Protein AF-A0A1E7IUS0-F1 (afdb_monomer_lite)

Structure (mmCIF, N/CA/C/O backbone):
data_AF-A0A1E7IUS0-F1
#
_entry.id   AF-A0A1E7IUS0-F1
#
loop_
_atom_site.group_PDB
_atom_site.id
_atom_site.type_symbol
_atom_site.label_atom_id
_atom_site.label_alt_id
_atom_site.label_comp_id
_atom_site.label_asym_id
_atom_site.label_entity_id
_atom_site.label_seq_id
_atom_site.pdbx_PDB_ins_code
_atom_site.Cartn_x
_atom_site.Cartn_y
_atom_site.Cartn_z
_atom_site.occupancy
_atom_site.B_iso_or_equiv
_atom_site.auth_seq_id
_atom_site.auth_comp_id
_atom_site.auth_asym_id
_atom_site.auth_atom_id
_atom_site.pdbx_PDB_model_num
ATOM 1 N N . MET A 1 1 ? -5.833 6.056 21.008 1.00 62.56 1 MET A N 1
ATOM 2 C CA . MET A 1 1 ? -6.499 6.988 20.072 1.00 62.56 1 MET A CA 1
ATOM 3 C C . MET A 1 1 ? -5.850 8.374 20.009 1.00 62.56 1 MET A C 1
ATOM 5 O O . MET A 1 1 ? -5.652 8.846 18.906 1.00 62.56 1 MET A O 1
ATOM 9 N N . GLN A 1 2 ? -5.431 9.020 21.111 1.00 64.75 2 GLN A N 1
ATOM 10 C CA . GLN A 1 2 ? -4.791 10.358 21.029 1.00 64.75 2 GLN A CA 1
ATOM 11 C C . GLN A 1 2 ? -3.470 10.402 20.231 1.00 64.75 2 GLN A C 1
ATOM 13 O O . GLN A 1 2 ? -3.166 11.421 19.624 1.00 64.75 2 GLN A O 1
ATOM 18 N N . ALA A 1 3 ? -2.701 9.307 20.205 1.00 73.19 3 ALA A N 1
ATOM 19 C CA . ALA A 1 3 ? -1.456 9.219 19.435 1.00 73.19 3 ALA A CA 1
ATOM 20 C C . ALA A 1 3 ? -1.668 8.981 17.924 1.00 73.19 3 ALA A C 1
ATOM 22 O O . ALA A 1 3 ? -0.777 9.273 17.136 1.00 73.19 3 ALA A O 1
ATOM 23 N N . HIS A 1 4 ? -2.840 8.473 17.527 1.00 77.75 4 HIS A N 1
ATOM 24 C CA . HIS A 1 4 ? -3.168 8.096 16.148 1.00 77.75 4 HIS A CA 1
ATOM 25 C C . HIS A 1 4 ? -4.602 8.551 15.847 1.00 77.75 4 HIS A C 1
ATOM 27 O O . HIS A 1 4 ? -5.549 7.776 16.030 1.00 77.75 4 HIS A O 1
ATOM 33 N N . PRO A 1 5 ? -4.782 9.838 15.499 1.00 79.69 5 PRO A N 1
ATOM 34 C CA . PRO A 1 5 ? -6.102 10.418 15.327 1.00 79.69 5 PRO A CA 1
ATOM 35 C C . PRO A 1 5 ? -6.855 9.745 14.174 1.00 79.69 5 PRO A C 1
ATOM 37 O O . PRO A 1 5 ? -6.310 9.457 13.107 1.00 79.69 5 PRO A O 1
ATOM 40 N N . SER A 1 6 ? -8.130 9.490 14.429 1.00 88.38 6 SER A N 1
ATOM 41 C CA . SER A 1 6 ? -9.121 8.970 13.489 1.00 88.38 6 SER A CA 1
ATOM 42 C 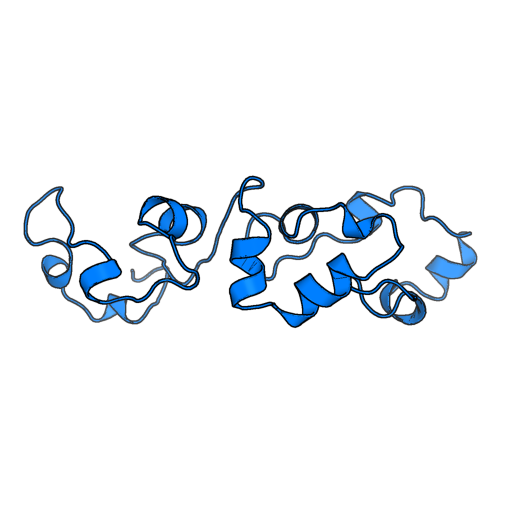C . SER A 1 6 ? -10.497 9.451 13.943 1.00 88.38 6 SER A C 1
ATOM 44 O O . SER A 1 6 ? -10.629 9.953 15.063 1.00 88.38 6 SER A O 1
ATOM 46 N N . GLU A 1 7 ? -11.526 9.250 13.123 1.00 87.88 7 GLU A N 1
ATOM 47 C CA . GLU A 1 7 ? -12.908 9.607 13.479 1.00 87.88 7 GLU A CA 1
ATOM 48 C C . GLU A 1 7 ? -13.397 8.885 14.752 1.00 87.88 7 GLU A C 1
ATOM 50 O O . GLU A 1 7 ? -14.229 9.408 15.488 1.00 87.88 7 GLU A O 1
ATOM 55 N N . HIS A 1 8 ? -12.805 7.734 15.098 1.00 88.88 8 HIS A N 1
ATOM 56 C CA . HIS A 1 8 ? -13.104 7.026 16.347 1.00 88.88 8 HIS A CA 1
ATOM 57 C C . HIS A 1 8 ? -12.608 7.754 17.601 1.00 88.88 8 HIS A C 1
ATOM 59 O O . HIS A 1 8 ? -13.072 7.454 18.696 1.00 88.88 8 HIS A O 1
ATOM 65 N N . ALA A 1 9 ? -11.702 8.733 17.486 1.00 88.00 9 ALA A N 1
ATOM 66 C CA . ALA A 1 9 ? -11.188 9.468 18.644 1.00 88.00 9 ALA A CA 1
ATOM 67 C C . ALA A 1 9 ? -12.280 10.246 19.405 1.00 88.00 9 ALA A C 1
ATOM 69 O O . ALA A 1 9 ? -12.076 10.570 20.575 1.00 88.00 9 ALA A O 1
ATOM 70 N N . GLY A 1 10 ? -13.408 10.545 18.749 1.00 87.00 10 GLY A N 1
ATOM 71 C CA . GLY A 1 10 ? -14.576 11.185 19.358 1.00 87.00 10 GLY A CA 1
ATOM 72 C C . GLY A 1 10 ? -15.608 10.221 19.956 1.00 87.00 10 GLY A C 1
ATOM 73 O O . GLY A 1 10 ? -16.560 10.694 20.572 1.00 87.00 10 GLY A O 1
ATOM 74 N N . LEU A 1 11 ? -15.446 8.906 19.781 1.00 89.25 11 LEU A N 1
ATOM 75 C CA . LEU A 1 11 ? -16.376 7.896 20.292 1.00 89.25 11 LEU A CA 1
ATOM 76 C C . LEU A 1 11 ? -16.030 7.493 21.731 1.00 89.25 11 LEU A C 1
ATOM 78 O O . LEU A 1 11 ? -14.861 7.480 22.128 1.00 89.25 11 LEU A O 1
ATOM 82 N N . ASP A 1 12 ? -17.053 7.130 22.509 1.00 91.62 12 ASP A N 1
ATOM 83 C CA . ASP A 1 12 ? -16.844 6.477 23.802 1.00 91.62 12 ASP A CA 1
ATOM 84 C C . ASP A 1 12 ? -16.315 5.051 23.583 1.00 91.62 12 ASP A C 1
ATOM 86 O O . ASP A 1 12 ? -16.682 4.374 22.623 1.00 91.62 12 ASP A O 1
ATOM 90 N N . CYS A 1 13 ? -15.466 4.562 24.488 1.00 90.38 13 CYS A N 1
ATOM 91 C CA . CYS A 1 13 ? -14.900 3.215 24.398 1.00 90.38 13 CYS A CA 1
ATOM 92 C C . CYS A 1 13 ? -15.985 2.129 24.283 1.00 90.38 13 CYS A C 1
ATOM 94 O O . CYS A 1 13 ? -15.755 1.098 23.650 1.00 90.38 13 CYS A O 1
ATOM 96 N N . LYS A 1 14 ? -17.157 2.356 24.891 1.00 92.62 14 LYS A N 1
ATOM 97 C CA . LYS A 1 14 ? -18.283 1.415 24.898 1.00 92.62 14 LYS A CA 1
ATOM 98 C C . LYS A 1 14 ? -19.008 1.293 23.567 1.00 92.62 14 LYS A C 1
ATOM 100 O O . LYS A 1 14 ? -19.711 0.305 23.384 1.00 92.62 14 LYS A O 1
ATOM 105 N N . GLU A 1 15 ? -18.818 2.240 22.649 1.00 91.94 15 GLU A N 1
ATOM 106 C CA . GLU A 1 15 ? -19.387 2.147 21.300 1.00 91.94 15 GLU A CA 1
ATOM 107 C C . GLU A 1 15 ? -18.850 0.909 20.564 1.00 91.94 15 GLU A C 1
ATOM 109 O O . GLU A 1 15 ? -19.564 0.295 19.778 1.00 91.94 15 GLU A O 1
ATOM 114 N N . CYS A 1 16 ? -17.618 0.489 20.884 1.00 92.00 16 CYS A N 1
ATOM 115 C CA . CYS A 1 16 ? -17.025 -0.742 20.358 1.00 92.00 16 CYS A CA 1
ATOM 116 C C . CYS A 1 16 ? -16.871 -1.840 21.419 1.00 92.00 16 CYS A C 1
ATOM 118 O O . CYS A 1 16 ? -16.937 -3.013 21.075 1.00 92.00 16 CYS A O 1
ATOM 120 N N . HIS A 1 17 ? -16.650 -1.497 22.691 1.00 93.69 17 HIS A N 1
ATOM 121 C CA . HIS A 1 17 ? -16.418 -2.459 23.775 1.00 93.69 17 HIS A CA 1
ATOM 122 C C . HIS A 1 17 ? -17.590 -2.480 24.762 1.00 93.69 17 HIS A C 1
ATOM 124 O O . HIS A 1 17 ? -17.536 -1.861 25.829 1.00 93.69 17 HIS A O 1
ATOM 130 N N . SER A 1 18 ? -18.655 -3.204 24.410 1.00 91.94 18 SER A N 1
ATOM 131 C CA . SER A 1 18 ? -19.835 -3.378 25.269 1.00 91.94 18 SER A CA 1
ATOM 132 C C . SER A 1 18 ? -19.508 -4.097 26.584 1.00 91.94 18 SER A C 1
ATOM 134 O O . SER A 1 18 ? -20.071 -3.770 27.631 1.00 91.94 18 SER A O 1
ATOM 136 N N . GLU A 1 19 ? -18.562 -5.035 26.536 1.00 93.38 19 GLU A N 1
ATOM 137 C CA . GLU A 1 19 ? -18.068 -5.818 27.664 1.00 93.38 19 GLU A CA 1
ATOM 138 C C . GLU A 1 19 ? -16.532 -5.875 27.652 1.00 93.38 19 GLU A C 1
ATOM 140 O O . GLU A 1 19 ? -15.880 -5.733 26.618 1.00 93.38 19 GLU A O 1
ATOM 145 N N . HIS A 1 20 ? -15.920 -6.065 28.823 1.00 87.50 20 HIS A N 1
ATOM 146 C CA . HIS A 1 20 ? -14.464 -6.174 28.915 1.00 87.50 20 HIS A CA 1
ATOM 147 C C . HIS A 1 20 ? -13.951 -7.411 28.174 1.00 87.50 20 HIS A C 1
ATOM 149 O O . HIS A 1 20 ? -14.313 -8.532 28.515 1.00 87.50 20 HIS A O 1
ATOM 155 N N . GLY A 1 21 ? -13.027 -7.194 27.238 1.00 87.56 21 GLY A N 1
ATOM 156 C CA . GLY A 1 21 ? -12.406 -8.259 26.445 1.00 87.56 21 GLY A CA 1
ATOM 157 C C . GLY A 1 21 ? -13.137 -8.572 25.141 1.00 87.56 21 GLY A C 1
ATOM 158 O O . GLY A 1 21 ? -12.557 -9.241 24.294 1.00 87.56 21 GLY A O 1
ATOM 159 N N . GLU A 1 22 ? -14.337 -8.028 24.948 1.00 90.94 22 GLU A N 1
ATOM 160 C CA . GLU A 1 22 ? -15.131 -8.200 23.735 1.00 90.94 22 GLU A CA 1
ATOM 161 C C . GLU A 1 22 ? -15.135 -6.914 22.908 1.00 90.94 22 GLU A C 1
ATOM 163 O O . GLU A 1 22 ? -14.966 -5.810 23.437 1.00 90.94 22 GLU A O 1
ATOM 168 N N . SER A 1 23 ? -15.322 -7.042 21.596 1.00 92.69 23 SER A N 1
ATOM 169 C CA . SER A 1 23 ? -15.508 -5.896 20.706 1.00 92.69 23 SER A CA 1
ATOM 170 C C . SER A 1 23 ? -16.541 -6.193 19.635 1.00 92.69 23 SER A C 1
ATOM 172 O O . SER A 1 23 ? -16.514 -7.272 19.039 1.00 92.69 23 SER A O 1
ATOM 174 N N . THR A 1 24 ? -17.375 -5.208 19.327 1.00 92.50 24 THR A N 1
ATOM 175 C CA . THR A 1 24 ? -18.275 -5.247 18.178 1.00 92.50 24 THR A CA 1
ATOM 176 C C . THR A 1 24 ? -17.467 -5.462 16.888 1.00 92.50 24 THR A C 1
ATOM 178 O O . THR A 1 24 ? -16.430 -4.812 16.701 1.00 92.50 24 THR A O 1
ATOM 181 N N . PRO A 1 25 ? -17.896 -6.362 15.984 1.00 92.06 25 PRO A N 1
ATOM 182 C CA . PRO A 1 25 ? -17.242 -6.548 14.696 1.00 92.06 25 PRO A CA 1
ATOM 183 C C . PRO A 1 25 ? -17.178 -5.238 13.905 1.00 92.06 25 PRO A C 1
ATOM 185 O O . PRO A 1 25 ? -18.182 -4.550 13.743 1.00 92.06 25 PRO A O 1
ATOM 188 N N . CYS A 1 26 ? -16.013 -4.918 13.334 1.00 92.38 26 CYS A N 1
ATOM 189 C CA . CYS A 1 26 ? -15.818 -3.684 12.560 1.00 92.38 26 CYS A CA 1
ATOM 190 C C . CYS A 1 26 ? -16.833 -3.544 11.411 1.00 92.38 26 CYS A C 1
ATOM 192 O O . CYS A 1 26 ? -17.275 -2.444 11.090 1.00 92.38 26 CYS A O 1
ATOM 194 N N . MET A 1 27 ? -17.214 -4.681 10.825 1.00 92.81 27 MET A N 1
ATOM 195 C CA . MET A 1 27 ? -18.122 -4.773 9.683 1.00 92.81 27 MET A CA 1
ATOM 196 C C . MET A 1 27 ? -19.594 -4.496 10.027 1.00 92.81 27 MET A C 1
ATOM 198 O O . MET A 1 27 ? -20.424 -4.473 9.126 1.00 92.81 27 MET A O 1
ATOM 202 N N . GLU A 1 28 ? -19.944 -4.280 11.301 1.00 93.06 28 GLU A N 1
ATOM 203 C CA . GLU A 1 28 ? -21.279 -3.769 11.647 1.00 93.06 28 GLU A CA 1
ATOM 204 C C . GLU A 1 28 ? -21.464 -2.304 11.222 1.00 93.06 28 GLU A C 1
ATOM 206 O O . GLU A 1 28 ? -22.589 -1.878 10.967 1.00 93.06 28 GLU A O 1
ATOM 211 N N . CYS A 1 29 ? -20.362 -1.555 11.097 1.00 93.25 29 CYS A N 1
ATOM 212 C CA . CYS A 1 29 ? -20.367 -0.147 10.695 1.00 93.25 29 CYS A CA 1
ATOM 213 C C . CYS A 1 29 ? -19.556 0.135 9.420 1.00 93.25 29 CYS A C 1
ATOM 215 O O . CYS A 1 29 ? -19.823 1.130 8.747 1.00 93.25 29 CYS A O 1
ATOM 217 N N . HIS A 1 30 ? -18.560 -0.694 9.093 1.00 93.00 30 HIS A N 1
ATOM 218 C CA . HIS A 1 30 ? -17.674 -0.499 7.943 1.00 93.00 30 HIS A CA 1
ATOM 219 C C . HIS A 1 30 ? -17.927 -1.510 6.828 1.00 93.00 30 HIS A C 1
ATOM 221 O O . HIS A 1 30 ? -18.216 -2.677 7.076 1.00 93.00 30 HIS A O 1
ATOM 227 N N . GLU A 1 31 ? -17.733 -1.068 5.590 1.00 92.62 31 GLU A N 1
ATOM 228 C CA . GLU A 1 31 ? -17.699 -1.938 4.417 1.00 92.62 31 GLU A CA 1
ATOM 229 C C . GLU A 1 31 ? -16.257 -2.351 4.095 1.00 92.62 31 GLU A C 1
ATOM 231 O O . GLU A 1 31 ? -15.298 -1.630 4.375 1.00 92.62 31 GLU A O 1
ATOM 236 N N . SER A 1 32 ? -16.099 -3.532 3.503 1.00 93.06 32 SER A N 1
ATOM 237 C CA . SER A 1 32 ? -14.806 -4.075 3.091 1.00 93.06 32 SER A CA 1
ATOM 238 C C . SER A 1 32 ? -14.334 -3.414 1.803 1.00 93.06 32 SER A C 1
ATOM 240 O O . SER A 1 32 ? -15.139 -3.173 0.907 1.00 93.06 32 SER A O 1
ATOM 242 N N . HIS A 1 33 ? -13.022 -3.215 1.654 1.00 91.25 33 HIS A N 1
ATOM 243 C CA . HIS A 1 33 ? -12.466 -2.652 0.418 1.00 91.25 33 HIS A CA 1
ATOM 244 C C . HIS A 1 33 ? -12.544 -3.626 -0.770 1.00 91.25 33 HIS A C 1
ATOM 246 O O . HIS A 1 33 ? -12.601 -3.194 -1.916 1.00 91.25 33 HIS A O 1
ATOM 252 N N . ALA A 1 34 ? -12.546 -4.935 -0.503 1.00 88.81 34 ALA A N 1
ATOM 253 C CA . ALA A 1 34 ? -12.679 -5.985 -1.506 1.00 88.81 34 ALA A CA 1
ATOM 254 C C . ALA A 1 34 ? -13.600 -7.104 -1.007 1.00 88.81 34 ALA A C 1
ATOM 256 O O . ALA A 1 34 ? -13.748 -7.322 0.200 1.00 88.81 34 ALA A O 1
ATOM 257 N N . GLU A 1 35 ? -14.207 -7.829 -1.945 1.00 87.56 35 GLU A N 1
ATOM 258 C CA . GLU A 1 35 ? -15.069 -8.964 -1.629 1.00 87.56 35 GLU A CA 1
ATOM 259 C C . GLU A 1 35 ? -14.291 -10.043 -0.856 1.00 87.56 35 GLU A C 1
ATOM 261 O O . GLU A 1 35 ? -13.165 -10.397 -1.199 1.00 87.56 35 GLU A O 1
ATOM 266 N N . GLY A 1 36 ? -14.891 -10.562 0.217 1.00 84.69 36 GLY A N 1
ATOM 267 C CA . GLY A 1 36 ? -14.302 -11.635 1.021 1.00 84.69 36 GLY A CA 1
ATOM 268 C C . GLY A 1 36 ? -13.285 -11.192 2.080 1.00 84.69 36 GLY A C 1
ATOM 269 O O . GLY A 1 36 ? -12.837 -12.040 2.857 1.00 84.69 36 GLY A O 1
ATOM 270 N N . MET A 1 37 ? -12.959 -9.896 2.189 1.00 91.94 37 MET A N 1
ATOM 271 C CA . MET A 1 37 ? -12.158 -9.397 3.311 1.00 91.94 37 MET A CA 1
ATOM 272 C C . MET A 1 37 ? -12.928 -9.560 4.626 1.00 91.94 37 MET A C 1
ATOM 274 O O . MET A 1 37 ? -13.951 -8.923 4.869 1.00 91.94 37 MET A O 1
ATOM 278 N N . ASN A 1 38 ? -12.415 -10.433 5.487 1.00 92.62 38 ASN A N 1
ATOM 279 C CA . ASN A 1 38 ? -12.900 -10.616 6.850 1.00 92.62 38 ASN A CA 1
ATOM 280 C C . ASN A 1 38 ? -12.020 -9.844 7.848 1.00 92.62 38 ASN A C 1
ATOM 282 O O . ASN A 1 38 ? -11.028 -9.227 7.470 1.00 92.62 38 ASN A O 1
ATOM 286 N N . LEU A 1 39 ? -12.340 -9.933 9.143 1.00 92.38 39 LEU A N 1
ATOM 287 C CA . LEU A 1 39 ? -11.598 -9.236 10.197 1.00 92.38 39 LEU A CA 1
ATOM 288 C C . LEU A 1 39 ? -10.078 -9.480 10.153 1.00 92.38 39 LEU A C 1
ATOM 290 O O . LEU A 1 39 ? -9.322 -8.544 10.378 1.00 92.38 39 LEU A O 1
ATOM 294 N N . GLN A 1 40 ? -9.610 -10.694 9.844 1.00 92.44 40 GLN A N 1
ATOM 295 C CA . GLN A 1 40 ? -8.169 -10.971 9.758 1.00 92.44 40 GLN A CA 1
ATOM 296 C C . GLN A 1 40 ? -7.515 -10.241 8.581 1.00 92.44 40 GLN A C 1
ATOM 298 O O . GLN A 1 40 ? -6.414 -9.724 8.732 1.00 92.44 40 GLN A O 1
ATOM 303 N N . ALA A 1 41 ? -8.211 -10.127 7.447 1.00 93.69 41 ALA A N 1
ATOM 304 C CA . ALA A 1 41 ? -7.751 -9.311 6.324 1.00 93.69 41 ALA A CA 1
ATOM 305 C C . ALA A 1 41 ? -7.741 -7.813 6.677 1.00 93.69 41 ALA A C 1
ATOM 307 O O . ALA A 1 41 ? -6.833 -7.093 6.287 1.00 93.69 41 ALA A O 1
ATOM 308 N N . CYS A 1 42 ? -8.698 -7.329 7.474 1.00 93.94 42 CYS A N 1
ATOM 309 C CA . CYS A 1 42 ? -8.649 -5.950 7.970 1.00 93.94 42 CYS A CA 1
ATOM 310 C C . CYS A 1 42 ? -7.415 -5.728 8.861 1.00 93.94 42 CYS A C 1
ATOM 312 O O . CYS A 1 42 ? -6.728 -4.715 8.738 1.00 93.94 42 CYS A O 1
ATOM 314 N N . LEU A 1 43 ? -7.128 -6.689 9.746 1.00 93.69 43 LEU A N 1
ATOM 315 C CA . LEU A 1 43 ? -6.024 -6.634 10.705 1.00 93.69 43 LEU A CA 1
ATOM 316 C C . LEU A 1 43 ? -4.638 -6.812 10.073 1.00 93.69 43 LEU A C 1
ATOM 318 O O . LEU A 1 43 ? -3.654 -6.452 10.718 1.00 93.69 43 LEU A O 1
ATOM 322 N N . SER A 1 44 ? -4.543 -7.305 8.833 1.00 93.75 44 SER A N 1
ATOM 323 C CA . SER A 1 44 ? -3.264 -7.347 8.112 1.00 93.75 44 SER A CA 1
ATOM 324 C C . SER A 1 44 ? -2.760 -5.954 7.734 1.00 93.75 44 SER A C 1
ATOM 326 O O . SER A 1 44 ? -1.585 -5.811 7.425 1.00 93.75 44 SER A O 1
ATOM 328 N N . CYS A 1 45 ? -3.634 -4.940 7.757 1.00 93.94 45 CYS A N 1
ATOM 329 C CA . CYS A 1 45 ? -3.319 -3.568 7.351 1.00 93.94 45 CYS A CA 1
ATOM 330 C C . CYS A 1 45 ? -3.657 -2.523 8.430 1.00 93.94 45 CYS A C 1
ATOM 332 O O . CYS A 1 45 ? -2.944 -1.533 8.594 1.00 93.94 45 CYS A O 1
ATOM 334 N N . HIS A 1 46 ? -4.762 -2.708 9.158 1.00 93.69 46 HIS A N 1
ATOM 335 C CA . HIS A 1 46 ? -5.315 -1.726 10.091 1.00 93.69 46 HIS A CA 1
ATOM 336 C C . HIS A 1 46 ? -5.233 -2.198 11.541 1.00 93.69 46 HIS A C 1
ATOM 338 O O . HIS A 1 46 ? -5.587 -3.327 11.877 1.00 93.69 46 HIS A O 1
ATOM 344 N N . LYS A 1 47 ? -4.876 -1.284 12.449 1.00 92.25 47 LYS A 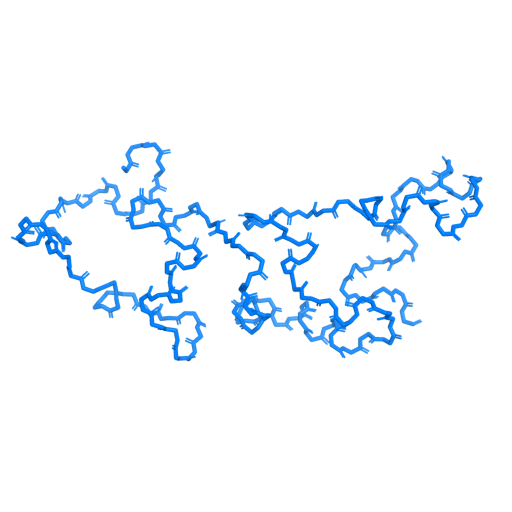N 1
ATOM 345 C CA . LYS A 1 47 ? -4.932 -1.533 13.896 1.00 92.25 47 LYS A CA 1
ATOM 346 C C . LYS A 1 47 ? -6.220 -0.949 14.497 1.00 92.25 47 LYS A C 1
ATOM 348 O O . LYS A 1 47 ? -6.505 0.219 14.239 1.00 92.25 47 LYS A O 1
ATOM 353 N N . PRO A 1 48 ? -6.945 -1.662 15.385 1.00 89.31 48 PRO A N 1
ATOM 354 C CA . PRO A 1 48 ? -8.209 -1.188 15.979 1.00 89.31 48 PRO A CA 1
ATOM 355 C C . PRO A 1 48 ? -8.152 0.181 16.683 1.00 89.31 48 PRO A C 1
ATOM 357 O O . PRO A 1 48 ? -9.144 0.899 16.735 1.00 89.31 48 PRO A O 1
ATOM 360 N N . HIS A 1 49 ? -6.984 0.586 17.190 1.00 90.25 49 HIS A N 1
ATOM 361 C CA . HIS A 1 49 ? -6.768 1.885 17.850 1.00 90.25 49 HIS A CA 1
ATOM 362 C C . HIS A 1 49 ? -5.846 2.840 17.075 1.00 90.25 49 HIS A C 1
ATOM 364 O O . HIS A 1 49 ? -5.346 3.815 17.646 1.00 90.25 49 HIS A O 1
ATOM 370 N N . GLY A 1 50 ? -5.629 2.555 15.793 1.00 91.06 50 GLY A N 1
ATOM 371 C CA . GLY A 1 50 ? -4.884 3.378 14.846 1.00 91.06 50 GLY A CA 1
ATOM 372 C C . GLY A 1 50 ? -5.231 2.983 13.409 1.00 91.06 50 GLY A C 1
ATOM 373 O O . GLY A 1 50 ? -4.326 2.626 12.661 1.00 91.06 50 GLY A O 1
ATOM 374 N N . PRO A 1 51 ? -6.521 2.994 13.014 1.00 89.12 51 PRO A N 1
ATOM 375 C CA . PRO A 1 51 ? -6.942 2.467 11.716 1.00 89.12 51 PRO A CA 1
ATOM 376 C C . PRO A 1 51 ? -6.370 3.269 10.540 1.00 89.12 51 PRO A C 1
ATOM 378 O O . PRO A 1 51 ? -6.273 2.755 9.438 1.00 89.12 51 PRO A O 1
ATOM 381 N N . THR A 1 52 ? -5.955 4.516 10.752 1.00 90.88 52 THR A N 1
ATOM 382 C CA . THR A 1 52 ? -5.355 5.369 9.716 1.00 90.88 52 THR A CA 1
ATOM 383 C C . THR A 1 52 ? -3.858 5.117 9.510 1.00 90.88 52 THR A C 1
ATOM 385 O O . THR A 1 52 ? -3.309 5.521 8.486 1.00 90.88 52 THR A O 1
ATOM 388 N N . GLU A 1 53 ? -3.191 4.439 10.448 1.00 92.38 53 GLU A N 1
ATOM 389 C CA . GLU A 1 53 ? -1.791 4.029 10.325 1.00 92.38 53 GLU A CA 1
ATOM 390 C C . GLU A 1 53 ? -1.731 2.659 9.640 1.00 92.38 53 GLU A C 1
ATOM 392 O O . GLU A 1 53 ? -1.684 1.616 10.293 1.00 92.38 53 GLU A O 1
ATOM 397 N N . VAL A 1 54 ? -1.789 2.676 8.309 1.00 94.38 54 VAL A N 1
ATOM 398 C CA . VAL A 1 54 ? -1.837 1.456 7.499 1.00 94.38 54 VAL A CA 1
ATOM 399 C C . VAL A 1 54 ? -0.448 0.831 7.413 1.00 94.38 54 VAL A C 1
ATOM 401 O O . VAL A 1 54 ? 0.450 1.383 6.774 1.00 94.38 54 VAL A O 1
ATOM 404 N N . LYS A 1 55 ? -0.289 -0.322 8.062 1.00 95.31 55 LYS A N 1
ATOM 405 C CA . LYS A 1 55 ? 0.953 -1.095 8.129 1.00 95.31 55 LYS A CA 1
ATOM 406 C C . LYS A 1 55 ? 0.659 -2.552 7.865 1.00 95.31 55 LYS A C 1
ATOM 408 O O . LYS A 1 55 ? -0.304 -3.075 8.415 1.00 95.31 55 LYS A O 1
ATOM 413 N N . TYR A 1 56 ? 1.505 -3.180 7.072 1.00 95.31 56 TYR A N 1
ATOM 414 C CA . TYR A 1 56 ? 1.308 -4.541 6.604 1.00 95.31 56 TYR A CA 1
ATOM 415 C C . TYR A 1 56 ? 2.646 -5.255 6.437 1.00 95.31 56 TYR A C 1
ATOM 417 O O . TYR A 1 56 ? 3.700 -4.622 6.373 1.00 95.31 56 TYR A O 1
ATOM 425 N N . ASP A 1 57 ? 2.590 -6.580 6.410 1.00 93.50 57 ASP A N 1
ATOM 426 C CA . ASP A 1 57 ? 3.739 -7.434 6.127 1.00 93.50 57 ASP A CA 1
ATOM 427 C C . ASP A 1 57 ? 3.825 -7.798 4.633 1.00 93.50 57 ASP A C 1
ATOM 429 O O . ASP A 1 57 ? 3.034 -7.345 3.801 1.00 93.50 57 ASP A O 1
ATOM 433 N N . ASP A 1 58 ? 4.826 -8.605 4.299 1.00 91.88 58 ASP A N 1
ATOM 434 C CA . ASP A 1 58 ? 5.128 -9.085 2.952 1.00 91.88 58 ASP A CA 1
ATOM 435 C C . ASP A 1 58 ? 4.149 -10.158 2.435 1.00 91.88 58 ASP A C 1
ATOM 437 O O . ASP A 1 58 ? 4.249 -10.580 1.283 1.00 91.88 58 ASP A O 1
ATOM 441 N N . SER A 1 59 ? 3.181 -10.593 3.246 1.00 91.44 59 SER A N 1
ATOM 442 C CA . SER A 1 59 ? 2.194 -11.609 2.870 1.00 91.44 59 SER A CA 1
ATOM 443 C C . SER A 1 59 ? 0.900 -11.033 2.290 1.00 91.44 59 SER A C 1
ATOM 445 O O . SER A 1 59 ? 0.045 -11.799 1.833 1.00 91.44 59 SER A O 1
ATOM 447 N N . VAL A 1 60 ? 0.733 -9.702 2.283 1.00 92.50 60 VAL A N 1
ATOM 448 C CA . VAL A 1 60 ? -0.483 -9.066 1.756 1.00 92.50 60 VAL A CA 1
ATOM 449 C C . VAL A 1 60 ? -0.601 -9.279 0.236 1.00 92.50 60 VAL A C 1
ATOM 451 O O . VAL A 1 60 ? 0.286 -8.864 -0.513 1.00 92.50 60 VAL A O 1
ATOM 454 N N . PRO A 1 61 ? -1.703 -9.889 -0.251 1.00 91.31 61 PRO A N 1
ATOM 455 C CA . PRO A 1 61 ? -1.902 -10.139 -1.677 1.00 91.31 61 PRO A CA 1
ATOM 456 C C . PRO A 1 61 ? -2.058 -8.857 -2.501 1.00 91.31 61 PRO A C 1
ATOM 458 O O . PRO A 1 61 ? -2.685 -7.896 -2.057 1.00 91.31 61 PRO A O 1
ATOM 461 N N . VAL A 1 62 ? -1.598 -8.897 -3.756 1.00 91.88 62 VAL A N 1
ATOM 462 C CA . VAL A 1 62 ? -1.758 -7.809 -4.744 1.00 91.88 62 VAL A CA 1
ATOM 463 C C . VAL A 1 62 ? -3.218 -7.369 -4.885 1.00 91.88 62 VAL A C 1
ATOM 465 O O . VAL A 1 62 ? -3.492 -6.170 -4.915 1.00 91.88 62 VAL A O 1
ATOM 468 N N . ASP A 1 63 ? -4.160 -8.316 -4.885 1.00 91.06 63 ASP A N 1
ATOM 469 C CA . ASP A 1 63 ? -5.597 -8.046 -5.036 1.00 91.06 63 ASP A CA 1
ATOM 470 C C . ASP A 1 63 ? -6.146 -7.079 -3.970 1.00 91.06 63 ASP A C 1
ATOM 472 O O . ASP A 1 63 ? -7.099 -6.336 -4.216 1.00 91.06 63 ASP A O 1
ATOM 476 N N . TYR A 1 64 ? -5.534 -7.050 -2.780 1.00 93.62 64 TYR A N 1
ATOM 477 C CA . TYR A 1 64 ? -5.929 -6.139 -1.702 1.00 93.62 64 TYR A CA 1
ATOM 478 C C . TYR A 1 64 ? -5.459 -4.704 -1.949 1.00 93.62 64 TYR A C 1
ATOM 480 O O . TYR A 1 64 ? -6.028 -3.772 -1.388 1.00 93.62 64 TYR A O 1
ATOM 488 N N . CYS A 1 65 ? -4.441 -4.512 -2.785 1.00 94.88 65 CYS A N 1
ATOM 489 C CA . CYS A 1 65 ? -3.966 -3.200 -3.210 1.00 94.88 65 CYS A CA 1
ATOM 490 C C . CYS A 1 65 ? -4.779 -2.699 -4.410 1.00 94.88 65 CYS A C 1
ATOM 492 O O . CYS A 1 65 ? -5.169 -1.530 -4.463 1.00 94.88 65 CYS A O 1
ATOM 494 N N . THR A 1 66 ? -5.071 -3.586 -5.367 1.00 94.62 66 THR A N 1
ATOM 495 C CA . THR A 1 66 ? -5.709 -3.224 -6.642 1.00 94.62 66 THR A CA 1
ATOM 496 C C . THR A 1 66 ? -7.180 -2.847 -6.517 1.00 94.62 66 THR A C 1
ATOM 498 O O . THR A 1 66 ? -7.720 -2.265 -7.451 1.00 94.62 66 THR A O 1
ATOM 501 N N . CYS A 1 67 ? -7.828 -3.105 -5.376 1.00 92.75 67 CYS A N 1
ATOM 502 C CA . CYS A 1 67 ? -9.175 -2.588 -5.111 1.00 92.75 67 CYS A CA 1
ATOM 503 C C . CYS A 1 67 ? -9.225 -1.048 -5.085 1.00 92.75 67 C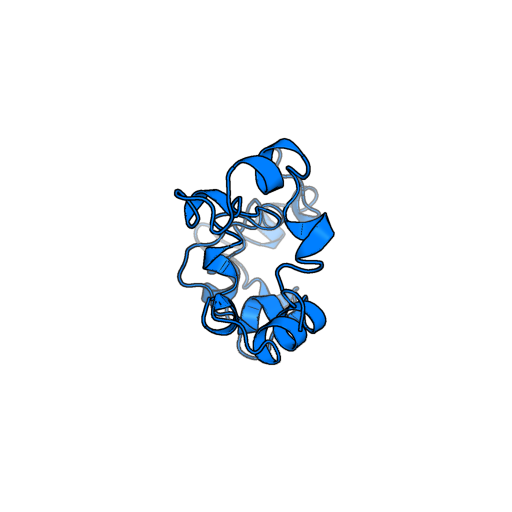YS A C 1
ATOM 505 O O . CYS A 1 67 ? -10.237 -0.460 -5.455 1.00 92.75 67 CYS A O 1
ATOM 507 N N . CYS A 1 68 ? -8.118 -0.401 -4.703 1.00 94.69 68 CYS A N 1
ATOM 508 C CA . CYS A 1 68 ? -7.947 1.054 -4.740 1.00 94.69 68 CYS A CA 1
ATOM 509 C C . CYS A 1 68 ? -6.978 1.498 -5.849 1.00 94.69 68 CYS A C 1
ATOM 511 O O . CYS A 1 68 ? -7.118 2.596 -6.383 1.00 94.69 68 CYS A O 1
ATOM 513 N N . HIS A 1 69 ? -6.004 0.652 -6.193 1.00 96.50 69 HIS A N 1
ATOM 514 C CA . HIS A 1 69 ? -4.932 0.913 -7.161 1.00 96.50 69 HIS A CA 1
ATOM 515 C C . HIS A 1 69 ? -5.099 0.084 -8.442 1.00 96.50 69 HIS A C 1
ATOM 517 O O . HIS A 1 69 ? -4.185 -0.614 -8.887 1.00 96.50 69 HIS A O 1
ATOM 523 N N . GLU A 1 70 ? -6.305 0.106 -9.017 1.00 96.00 70 GLU A N 1
ATOM 524 C CA . GLU A 1 70 ? -6.652 -0.710 -10.188 1.00 96.00 70 GLU A CA 1
ATOM 525 C C . GLU A 1 70 ? -5.747 -0.399 -11.389 1.00 96.00 70 GLU A C 1
ATOM 527 O O . GLU A 1 70 ? -5.313 -1.308 -12.103 1.00 96.00 70 GLU A O 1
ATOM 532 N N . ASN A 1 71 ? -5.428 0.882 -11.597 1.00 95.94 71 ASN A N 1
ATOM 533 C CA . ASN A 1 71 ? -4.593 1.323 -12.710 1.00 95.94 71 ASN A CA 1
ATOM 534 C C . ASN A 1 71 ? -3.159 0.814 -12.567 1.00 95.94 71 ASN A C 1
ATOM 536 O O . ASN A 1 71 ? -2.613 0.275 -13.526 1.00 95.94 71 ASN A O 1
ATOM 540 N N . GLU A 1 72 ? -2.562 0.951 -11.384 1.00 95.75 72 GLU A N 1
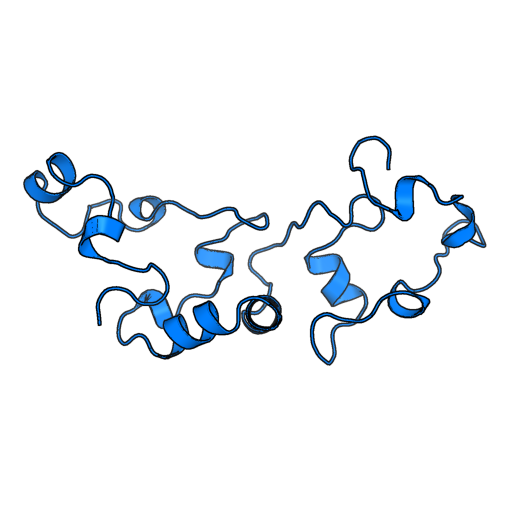ATOM 541 C CA . GLU A 1 72 ? -1.192 0.513 -11.117 1.00 95.75 72 GLU A CA 1
ATOM 542 C C . GLU A 1 72 ? -1.072 -1.009 -11.245 1.00 95.75 72 GLU A C 1
ATOM 544 O O . GLU A 1 72 ? -0.179 -1.493 -11.940 1.00 95.75 72 GLU A O 1
ATOM 549 N N . GLY A 1 73 ? -2.019 -1.762 -10.673 1.00 94.94 73 GLY A N 1
ATOM 550 C CA . GLY A 1 73 ? -2.068 -3.218 -10.827 1.00 94.94 73 GLY A CA 1
ATOM 551 C C . GLY A 1 73 ? -2.242 -3.649 -12.282 1.00 94.94 73 GLY A C 1
ATOM 552 O O . GLY A 1 73 ? -1.527 -4.524 -12.769 1.00 94.94 73 GLY A O 1
ATOM 553 N N . SER A 1 74 ? -3.144 -2.987 -13.011 1.00 94.25 74 SER A N 1
ATOM 554 C CA . SER A 1 74 ? -3.370 -3.252 -14.435 1.00 94.25 74 SER A CA 1
ATOM 555 C C . SER A 1 74 ? -2.151 -2.932 -15.294 1.00 94.25 74 SER A C 1
ATOM 557 O O . SER A 1 74 ? -1.873 -3.650 -16.253 1.00 94.25 74 SER A O 1
ATOM 559 N N . ASN A 1 75 ? -1.448 -1.844 -14.991 1.00 94.62 75 ASN A N 1
ATOM 560 C CA . ASN A 1 75 ? -0.237 -1.440 -15.694 1.00 94.62 75 ASN A CA 1
ATOM 561 C C . ASN A 1 75 ? 0.889 -2.445 -15.448 1.00 94.62 75 ASN A C 1
ATOM 563 O O . ASN A 1 75 ? 1.495 -2.919 -16.413 1.00 94.62 75 ASN A O 1
ATOM 567 N N . LEU A 1 76 ? 1.089 -2.842 -14.188 1.00 94.12 76 LEU A N 1
ATOM 568 C CA . LEU A 1 76 ? 2.121 -3.801 -13.809 1.00 94.12 76 LEU A CA 1
ATOM 569 C C . LEU A 1 76 ? 1.868 -5.159 -14.464 1.00 94.12 76 LEU A C 1
ATOM 571 O O . LEU A 1 76 ? 2.763 -5.689 -15.114 1.00 94.12 76 LEU A O 1
ATOM 575 N N . ALA A 1 77 ? 0.631 -5.658 -14.413 1.00 92.12 77 ALA A N 1
ATOM 576 C CA . ALA A 1 77 ? 0.244 -6.923 -15.038 1.00 92.12 77 ALA A CA 1
ATOM 577 C C . ALA A 1 77 ? 0.377 -6.928 -16.575 1.00 92.12 77 ALA A C 1
ATOM 579 O O . ALA A 1 77 ? 0.539 -7.988 -17.179 1.00 92.12 77 ALA A O 1
ATOM 580 N N . LYS A 1 78 ? 0.290 -5.761 -17.230 1.00 92.44 78 LYS A N 1
ATOM 581 C CA . LYS A 1 78 ? 0.484 -5.620 -18.687 1.00 92.44 78 LYS A CA 1
ATOM 582 C C . LYS A 1 78 ? 1.947 -5.444 -19.085 1.00 92.44 78 LYS A C 1
ATOM 584 O O . LYS A 1 78 ? 2.268 -5.588 -20.266 1.00 92.44 78 LYS A O 1
ATOM 589 N N . SER A 1 79 ? 2.816 -5.084 -18.143 1.00 91.25 79 SER A N 1
ATOM 590 C CA . SER A 1 79 ? 4.230 -4.852 -18.411 1.00 91.25 79 SER A CA 1
ATOM 591 C C . SER A 1 79 ? 4.905 -6.138 -18.879 1.00 91.25 79 SER A C 1
ATOM 593 O O . SER A 1 79 ? 4.709 -7.204 -18.310 1.00 91.25 79 SER A O 1
ATOM 595 N N . SER A 1 80 ? 5.757 -6.043 -19.899 1.00 89.62 80 SER A N 1
ATOM 596 C CA . SER A 1 80 ? 6.564 -7.175 -20.368 1.00 89.62 80 SER A CA 1
ATOM 597 C C . SER A 1 80 ? 7.931 -7.258 -19.674 1.00 89.62 80 SER A C 1
ATOM 599 O O . SER A 1 80 ? 8.818 -7.980 -20.137 1.00 89.62 80 SER A O 1
ATOM 601 N N . LYS A 1 81 ? 8.170 -6.432 -18.646 1.00 90.50 81 LYS A N 1
ATOM 602 C CA . LYS A 1 81 ? 9.448 -6.363 -17.921 1.00 90.50 81 LYS A CA 1
ATOM 603 C C . LYS A 1 81 ? 9.371 -7.190 -16.642 1.00 90.50 81 LYS A C 1
ATOM 605 O O . LYS A 1 81 ? 8.325 -7.241 -16.017 1.00 90.50 81 LYS A O 1
ATOM 610 N N . ALA A 1 82 ? 10.506 -7.715 -16.184 1.00 90.44 82 ALA A N 1
ATOM 611 C CA . ALA A 1 82 ? 10.585 -8.646 -15.049 1.00 90.44 82 ALA A CA 1
ATOM 612 C C . ALA A 1 82 ? 9.867 -8.205 -13.754 1.00 90.44 82 ALA A C 1
ATOM 614 O O . ALA A 1 82 ? 9.465 -9.057 -12.973 1.00 90.44 82 ALA A O 1
ATOM 615 N N . HIS A 1 83 ? 9.676 -6.901 -13.531 1.00 91.62 83 HIS A N 1
ATOM 616 C CA . HIS A 1 83 ? 8.959 -6.390 -12.360 1.00 91.62 83 HIS A CA 1
ATOM 617 C C . HIS A 1 83 ? 7.478 -6.805 -12.315 1.00 91.62 83 HIS A C 1
ATOM 619 O O . HIS A 1 83 ? 6.903 -6.776 -11.236 1.00 91.62 83 HIS A O 1
ATOM 625 N N . HIS A 1 84 ? 6.862 -7.227 -13.431 1.00 92.06 84 HIS A N 1
ATOM 626 C CA . HIS A 1 84 ? 5.468 -7.699 -13.427 1.00 92.06 84 HIS A CA 1
ATOM 627 C C . HIS A 1 84 ? 5.240 -8.965 -12.586 1.00 92.06 84 HIS A C 1
ATOM 629 O O . HIS A 1 84 ? 4.100 -9.290 -12.271 1.00 92.06 84 HIS A O 1
ATOM 635 N N . GLU A 1 85 ? 6.310 -9.690 -12.247 1.00 91.88 85 GLU A N 1
ATOM 636 C CA . GLU A 1 85 ? 6.267 -10.880 -11.390 1.00 91.88 85 GLU A CA 1
ATOM 637 C C . GLU A 1 85 ? 6.324 -10.537 -9.891 1.00 91.88 85 GLU A C 1
ATOM 639 O O . GLU A 1 85 ? 6.122 -11.418 -9.058 1.00 91.88 85 GLU A O 1
ATOM 644 N N . LEU A 1 86 ? 6.619 -9.282 -9.533 1.00 92.88 86 LEU A N 1
ATOM 645 C CA . LEU A 1 86 ? 6.734 -8.852 -8.141 1.00 92.88 86 LEU A CA 1
ATOM 646 C C . LEU A 1 86 ? 5.366 -8.495 -7.556 1.00 92.88 86 LEU A C 1
ATOM 648 O O . LEU A 1 86 ? 4.516 -7.896 -8.219 1.00 92.88 86 LEU A O 1
ATOM 652 N N . GLY A 1 87 ? 5.180 -8.808 -6.273 1.00 94.06 87 GLY A N 1
ATOM 653 C CA . GLY A 1 87 ? 4.046 -8.306 -5.502 1.00 94.06 87 GLY A CA 1
ATOM 654 C C . GLY A 1 87 ? 4.197 -6.819 -5.163 1.00 94.06 87 GLY A C 1
ATOM 655 O O . GLY A 1 87 ? 5.307 -6.296 -5.080 1.00 94.06 87 GLY A O 1
ATOM 656 N N . CYS A 1 88 ? 3.083 -6.128 -4.895 1.00 95.75 88 CYS A N 1
ATOM 657 C CA . CYS A 1 88 ? 3.102 -4.705 -4.530 1.00 95.75 88 CYS A CA 1
ATOM 658 C C . CYS A 1 88 ? 3.975 -4.433 -3.295 1.00 95.75 88 CYS A C 1
ATOM 660 O O . CYS A 1 88 ? 4.712 -3.450 -3.258 1.00 95.75 88 CYS A O 1
ATOM 662 N N . VAL A 1 89 ? 3.912 -5.321 -2.300 1.00 95.81 89 VAL A N 1
ATOM 663 C CA . VAL A 1 89 ? 4.629 -5.198 -1.021 1.00 95.81 89 VAL A CA 1
ATOM 664 C C . VAL A 1 89 ? 6.144 -5.356 -1.137 1.00 95.81 89 VAL A C 1
ATOM 666 O O . VAL A 1 89 ? 6.848 -4.903 -0.245 1.00 95.81 89 VAL A O 1
ATOM 669 N N . GLU A 1 90 ? 6.653 -5.924 -2.235 1.00 94.56 90 GLU A N 1
ATOM 670 C CA . GLU A 1 90 ? 8.101 -6.040 -2.466 1.00 94.56 90 GLU A CA 1
ATOM 671 C C . GLU A 1 90 ? 8.745 -4.693 -2.809 1.00 94.56 90 GLU A C 1
ATOM 673 O O . GLU A 1 90 ? 9.931 -4.488 -2.583 1.00 94.56 90 GLU A O 1
ATOM 678 N N . CYS A 1 91 ? 7.964 -3.758 -3.357 1.00 94.75 91 CYS A N 1
ATOM 679 C CA . CYS A 1 91 ? 8.407 -2.385 -3.605 1.00 94.75 91 CYS A CA 1
ATOM 680 C C . CYS A 1 91 ? 7.806 -1.394 -2.603 1.00 94.75 91 CYS A C 1
ATOM 682 O O . CYS A 1 91 ? 8.392 -0.346 -2.357 1.00 94.75 91 CYS A O 1
ATOM 684 N N . HIS A 1 92 ? 6.636 -1.685 -2.036 1.00 96.25 92 HIS A N 1
ATOM 685 C CA . HIS A 1 92 ? 5.929 -0.817 -1.095 1.00 96.25 92 HIS A CA 1
ATOM 686 C C . HIS A 1 92 ? 5.917 -1.431 0.300 1.00 96.25 92 HIS A C 1
ATOM 688 O O . HIS A 1 92 ? 4.862 -1.791 0.812 1.00 96.25 92 HIS A O 1
ATOM 694 N N . GLU A 1 93 ? 7.094 -1.584 0.897 1.00 94.56 93 GLU A N 1
ATOM 695 C CA . GLU A 1 93 ? 7.284 -2.361 2.122 1.00 94.56 93 GLU A CA 1
ATOM 696 C C . GLU A 1 93 ? 6.724 -1.687 3.386 1.00 94.56 93 GLU A C 1
ATOM 698 O O . GLU A 1 93 ? 6.815 -0.472 3.561 1.00 94.56 93 GLU A O 1
ATOM 703 N N . SER A 1 94 ? 6.280 -2.515 4.341 1.00 93.81 94 SER A N 1
ATOM 704 C CA . SER A 1 94 ? 5.995 -2.198 5.758 1.00 93.81 94 SER A CA 1
ATOM 705 C C . SER A 1 94 ? 4.840 -1.234 6.062 1.00 93.81 94 SER A C 1
ATOM 707 O O . SER A 1 94 ? 4.121 -1.421 7.049 1.00 93.81 94 SER A O 1
ATOM 709 N N . GLU A 1 95 ? 4.667 -0.174 5.280 1.00 95.06 95 GLU A N 1
ATOM 710 C CA . GLU A 1 95 ? 3.634 0.831 5.498 1.00 95.06 95 GLU A CA 1
ATOM 711 C C . GLU A 1 95 ? 3.144 1.462 4.199 1.00 95.06 95 GLU A C 1
ATOM 713 O O . GLU A 1 95 ? 3.872 1.635 3.222 1.00 95.06 95 GLU A O 1
ATOM 718 N N . HIS A 1 96 ? 1.869 1.837 4.195 1.00 94.69 96 HIS A N 1
ATOM 719 C CA . HIS A 1 96 ? 1.246 2.414 3.017 1.00 94.69 96 HIS A CA 1
ATOM 720 C C . HIS A 1 96 ? 1.938 3.719 2.604 1.00 94.69 96 HIS A C 1
ATOM 722 O O . HIS A 1 96 ? 2.239 4.572 3.441 1.00 94.69 96 HIS A O 1
ATOM 728 N N . LYS A 1 97 ? 2.109 3.900 1.288 1.00 93.44 97 LYS A N 1
ATOM 729 C CA . LYS A 1 97 ? 2.845 5.002 0.638 1.00 93.44 97 LYS A CA 1
ATOM 730 C C . LYS A 1 97 ? 4.366 4.956 0.806 1.00 93.44 97 LYS A C 1
ATOM 732 O O . LYS A 1 97 ? 5.032 5.817 0.229 1.00 93.44 97 LYS A O 1
ATOM 737 N N . ALA A 1 98 ? 4.923 3.990 1.536 1.00 94.62 98 ALA A N 1
ATOM 738 C CA . ALA A 1 98 ? 6.351 3.721 1.450 1.00 94.62 98 ALA A CA 1
ATOM 739 C C . ALA A 1 98 ? 6.685 3.194 0.052 1.00 94.62 98 ALA A C 1
ATOM 741 O O . ALA A 1 98 ? 5.870 2.518 -0.571 1.00 94.62 98 ALA A O 1
ATOM 742 N N . ALA A 1 99 ? 7.869 3.524 -0.451 1.00 93.81 99 ALA A N 1
ATOM 743 C CA . ALA A 1 99 ? 8.400 2.973 -1.688 1.00 93.81 99 ALA A CA 1
ATOM 744 C C . ALA A 1 99 ? 9.900 2.743 -1.509 1.00 93.81 99 ALA A C 1
ATOM 746 O O . ALA A 1 99 ? 10.643 3.668 -1.162 1.00 93.81 99 ALA A O 1
ATOM 747 N N . THR A 1 100 ? 10.326 1.510 -1.732 1.00 92.62 100 THR A N 1
ATOM 748 C CA . THR A 1 100 ? 11.717 1.091 -1.686 1.00 92.62 100 THR A CA 1
ATOM 749 C C . THR A 1 100 ? 12.457 1.704 -2.880 1.00 92.62 100 THR A C 1
ATOM 751 O O . THR A 1 100 ? 11.956 1.663 -4.010 1.00 92.62 100 THR A O 1
ATOM 754 N N . PRO A 1 101 ? 13.635 2.319 -2.670 1.00 91.88 101 PRO A N 1
ATOM 755 C CA . PRO A 1 101 ? 14.420 2.858 -3.773 1.00 91.88 101 PRO A CA 1
ATOM 756 C C . PRO A 1 101 ? 14.887 1.728 -4.698 1.00 91.88 101 PRO A C 1
ATOM 758 O O . PRO A 1 101 ? 15.220 0.636 -4.239 1.00 91.88 101 PRO A O 1
ATOM 761 N N . CYS A 1 102 ? 14.958 1.991 -6.007 1.00 91.88 102 CYS A N 1
ATOM 762 C CA . CYS A 1 102 ? 15.361 0.987 -7.002 1.00 91.88 102 CYS A CA 1
ATOM 763 C C . CYS A 1 102 ? 16.742 0.386 -6.691 1.00 91.88 102 CYS A C 1
ATOM 765 O O . CYS A 1 102 ? 17.013 -0.778 -6.987 1.00 91.88 102 CYS A O 1
ATOM 767 N N . GLU A 1 103 ? 17.620 1.186 -6.088 1.00 90.50 103 GLU A N 1
ATOM 768 C CA . GLU A 1 103 ? 18.967 0.805 -5.683 1.00 90.50 103 GLU A CA 1
ATOM 769 C C . GLU A 1 103 ? 19.003 -0.313 -4.643 1.00 90.50 103 GLU A C 1
ATOM 771 O O . GLU A 1 103 ? 20.009 -1.005 -4.603 1.00 90.50 103 GLU A O 1
ATOM 776 N N . SER A 1 104 ? 17.936 -0.540 -3.866 1.00 91.31 104 SER A N 1
ATOM 777 C CA . SER A 1 104 ? 17.889 -1.634 -2.881 1.00 91.31 104 SER A CA 1
ATOM 778 C C . SER A 1 104 ? 17.988 -3.027 -3.510 1.00 91.31 104 SER A C 1
ATOM 780 O O . SER A 1 104 ? 18.337 -3.982 -2.823 1.00 91.31 104 SER A O 1
ATOM 782 N N . CYS A 1 105 ? 17.671 -3.157 -4.802 1.00 91.38 105 CYS A N 1
ATOM 783 C CA . CYS A 1 105 ? 17.841 -4.400 -5.562 1.00 91.38 105 CYS A CA 1
ATOM 784 C C . CYS A 1 105 ? 18.789 -4.227 -6.759 1.00 91.38 105 CYS A C 1
ATOM 786 O O . CYS A 1 105 ? 19.425 -5.182 -7.205 1.00 91.38 105 CYS A O 1
ATOM 788 N N . HIS A 1 106 ? 18.916 -3.010 -7.292 1.00 89.38 106 HIS A N 1
ATOM 789 C CA . HIS A 1 106 ? 19.815 -2.684 -8.399 1.00 89.38 106 HIS A CA 1
ATOM 790 C C . HIS A 1 106 ? 21.175 -2.146 -7.924 1.00 89.38 106 HIS A C 1
ATOM 792 O O . HIS A 1 106 ? 21.660 -1.135 -8.440 1.00 89.38 106 HIS A O 1
ATOM 798 N N . ASP A 1 107 ? 21.828 -2.856 -7.000 1.00 78.44 107 ASP A N 1
ATOM 799 C CA . ASP A 1 107 ? 23.084 -2.439 -6.351 1.00 78.44 107 ASP A CA 1
ATOM 800 C C . ASP A 1 107 ? 24.200 -2.060 -7.340 1.00 78.44 107 ASP A C 1
ATOM 802 O O . ASP A 1 107 ? 24.923 -1.080 -7.156 1.00 78.44 107 ASP A O 1
ATOM 806 N N . ALA A 1 108 ? 24.346 -2.822 -8.428 1.00 76.00 108 ALA A N 1
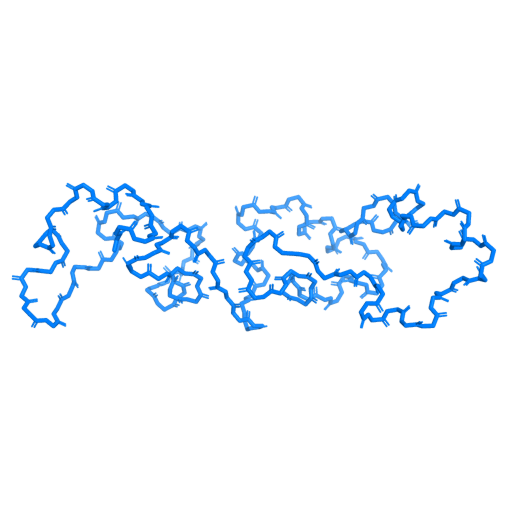ATOM 807 C CA . ALA A 1 108 ? 25.396 -2.587 -9.419 1.00 76.00 108 ALA A CA 1
ATOM 808 C C . ALA A 1 108 ? 25.075 -1.458 -10.412 1.00 76.00 108 ALA A C 1
ATOM 810 O O . ALA A 1 108 ? 25.956 -1.110 -11.196 1.00 76.00 108 ALA A O 1
ATOM 811 N N . LYS A 1 109 ? 23.852 -0.898 -10.368 1.00 81.62 109 LYS A N 1
ATOM 812 C CA . LYS A 1 109 ? 23.240 -0.012 -11.372 1.00 81.62 109 LYS A CA 1
ATOM 813 C C . LYS A 1 109 ? 23.298 -0.608 -12.798 1.00 81.62 109 LYS A C 1
ATOM 815 O O . LYS A 1 109 ? 24.371 -0.837 -13.344 1.00 81.62 109 LYS A O 1
ATOM 820 N N . PRO A 1 110 ? 22.159 -0.866 -13.466 1.00 84.81 110 PRO A N 1
ATOM 821 C CA . PRO A 1 110 ? 22.145 -1.657 -14.704 1.00 84.81 110 PRO A CA 1
ATOM 822 C C . PRO A 1 110 ? 22.802 -0.969 -15.915 1.00 84.81 110 PRO A C 1
ATOM 824 O O . PRO A 1 110 ? 23.049 -1.622 -16.929 1.00 84.81 110 PRO A O 1
ATOM 827 N N . HIS A 1 111 ? 23.101 0.331 -15.830 1.00 87.50 111 HIS A N 1
ATOM 828 C CA . HIS A 1 111 ? 23.762 1.100 -16.883 1.00 87.50 111 HIS A CA 1
ATOM 829 C C . HIS A 1 111 ? 25.125 1.633 -16.422 1.00 87.50 111 HIS A C 1
ATOM 831 O O . HIS A 1 111 ? 25.435 1.690 -15.234 1.00 87.50 111 HIS A O 1
ATOM 837 N N . GLY A 1 112 ? 25.945 2.085 -17.376 1.00 88.00 112 GLY A N 1
ATOM 838 C CA . GLY A 1 112 ? 27.238 2.702 -17.071 1.00 88.00 112 GLY A CA 1
ATOM 839 C C . GLY A 1 112 ? 27.116 3.933 -16.160 1.00 88.00 112 GLY A C 1
ATOM 840 O O . GLY A 1 112 ? 26.139 4.682 -16.230 1.00 88.00 112 GLY A O 1
ATOM 841 N N . THR A 1 113 ? 28.148 4.176 -15.346 1.00 87.19 113 THR A N 1
ATOM 842 C CA . THR A 1 113 ? 28.181 5.227 -14.307 1.00 87.19 113 THR A CA 1
ATOM 843 C C . THR A 1 113 ? 27.806 6.616 -14.823 1.00 87.19 113 THR A C 1
ATOM 845 O O . THR A 1 113 ? 27.052 7.324 -14.162 1.00 87.19 113 THR A O 1
ATOM 848 N N . PHE A 1 114 ? 28.233 6.969 -16.039 1.00 89.94 114 PHE A N 1
ATOM 849 C CA . PHE A 1 114 ? 27.914 8.250 -16.678 1.00 89.94 114 PHE A CA 1
ATOM 850 C C . PHE A 1 114 ? 26.405 8.545 -16.752 1.00 89.94 114 PHE A C 1
ATOM 852 O O . PHE A 1 114 ? 25.994 9.688 -16.553 1.00 89.94 114 PHE A O 1
ATOM 859 N N . MET A 1 115 ? 25.567 7.533 -17.023 1.00 90.06 115 MET A N 1
ATOM 860 C CA . MET A 1 115 ? 24.113 7.725 -17.111 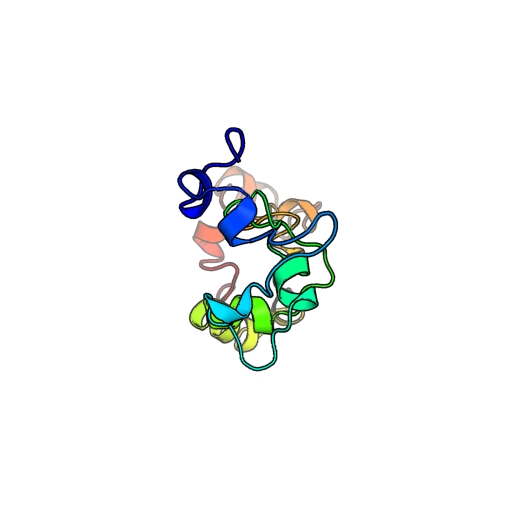1.00 90.06 115 MET A CA 1
ATOM 861 C C . MET A 1 115 ? 23.539 8.113 -15.750 1.00 90.06 115 MET A C 1
ATOM 863 O O . MET A 1 115 ? 22.765 9.056 -15.663 1.00 90.06 115 MET A O 1
ATOM 867 N N . HIS A 1 116 ? 23.973 7.439 -14.687 1.00 87.94 116 HIS A N 1
ATOM 868 C CA . HIS A 1 116 ? 23.467 7.662 -13.335 1.00 87.94 116 HIS A CA 1
ATOM 869 C C . HIS A 1 116 ? 24.041 8.915 -12.660 1.00 87.94 116 HIS A C 1
ATOM 871 O O . HIS A 1 116 ? 23.382 9.489 -11.799 1.00 87.94 116 HIS A O 1
ATOM 877 N N . GLU A 1 117 ? 25.239 9.362 -13.046 1.00 90.19 117 GLU A N 1
ATOM 878 C CA . GLU A 1 117 ? 25.787 10.653 -12.603 1.00 90.19 117 GLU A CA 1
ATOM 879 C C . GLU A 1 117 ? 25.034 11.834 -13.227 1.00 90.19 117 GLU A C 1
ATOM 881 O O . GLU A 1 117 ? 24.794 12.842 -12.564 1.00 90.19 117 GLU A O 1
ATOM 886 N N . LYS A 1 118 ? 24.647 11.714 -14.503 1.00 92.19 118 LYS A N 1
ATOM 887 C CA . LYS A 1 118 ? 23.941 12.776 -15.230 1.00 92.19 118 LYS A CA 1
ATOM 888 C C . LYS A 1 118 ? 22.425 12.763 -15.000 1.00 92.19 118 LYS A C 1
ATOM 890 O O . LYS A 1 118 ? 21.811 13.827 -15.005 1.00 92.19 118 LYS A O 1
ATOM 895 N N . TYR A 1 119 ? 21.840 11.581 -14.813 1.00 91.44 119 TYR A N 1
ATOM 896 C CA . TYR A 1 119 ? 20.405 11.351 -14.628 1.00 91.44 119 TYR A CA 1
ATOM 897 C C . TYR A 1 119 ? 20.180 10.496 -13.371 1.00 91.44 119 TYR A C 1
ATOM 899 O O . TYR A 1 119 ? 20.073 9.270 -13.461 1.00 91.44 119 TYR A O 1
ATOM 907 N N . PRO A 1 120 ? 20.153 11.122 -12.181 1.00 87.94 120 PRO A N 1
ATOM 908 C CA . PRO A 1 120 ? 20.032 10.390 -10.924 1.00 87.94 120 PRO A CA 1
ATOM 909 C C . PRO A 1 120 ? 18.627 9.817 -10.686 1.00 87.94 120 PRO A C 1
ATOM 911 O O . PRO A 1 120 ? 18.511 8.808 -10.001 1.00 87.94 120 PRO A O 1
ATOM 914 N N . ASN A 1 121 ? 17.568 10.404 -11.259 1.00 90.25 121 ASN A N 1
ATOM 915 C CA . ASN A 1 121 ? 16.203 9.907 -11.075 1.00 90.25 121 ASN A CA 1
ATOM 916 C C . ASN A 1 121 ? 15.863 8.866 -12.147 1.00 90.25 121 ASN A C 1
ATOM 918 O O . ASN A 1 121 ? 15.758 9.186 -13.332 1.00 90.25 121 ASN A O 1
ATOM 922 N N . CYS A 1 122 ? 15.643 7.617 -11.738 1.00 90.31 122 CYS A N 1
ATOM 923 C CA . CYS A 1 122 ? 15.399 6.507 -12.664 1.00 90.31 122 CYS A CA 1
ATOM 924 C C . CYS A 1 122 ? 14.163 6.747 -13.548 1.00 90.31 122 CYS A C 1
ATOM 926 O O . CYS A 1 122 ? 14.185 6.482 -14.753 1.00 90.31 122 CYS A O 1
ATOM 928 N N . VAL A 1 123 ? 13.096 7.292 -12.959 1.00 90.56 123 VAL A N 1
ATOM 929 C CA . VAL A 1 123 ? 11.802 7.511 -13.625 1.00 90.56 123 VAL A CA 1
ATOM 930 C C . VAL A 1 123 ? 11.843 8.573 -14.728 1.00 90.56 123 VAL A C 1
ATOM 932 O O . VAL A 1 123 ? 10.981 8.552 -15.599 1.00 90.56 123 VAL A O 1
ATOM 935 N N . ASP A 1 124 ? 12.880 9.415 -14.799 1.00 91.31 124 ASP A N 1
ATOM 936 C CA . ASP A 1 124 ? 13.043 10.366 -15.912 1.00 91.31 124 ASP A CA 1
ATOM 937 C C . ASP A 1 124 ? 13.188 9.641 -17.265 1.00 91.31 124 ASP A C 1
ATOM 939 O O . ASP A 1 124 ? 12.766 10.149 -18.304 1.00 91.31 124 ASP A O 1
ATOM 943 N N . CYS A 1 125 ? 13.770 8.436 -17.257 1.00 90.25 125 CYS A N 1
ATOM 944 C CA . CYS A 1 125 ? 13.890 7.577 -18.441 1.00 90.25 125 CYS A CA 1
ATOM 945 C C . CYS A 1 125 ? 12.966 6.355 -18.378 1.00 90.25 125 CYS A C 1
ATOM 947 O O . CYS A 1 125 ? 12.396 5.970 -19.398 1.00 90.25 125 CYS A O 1
ATOM 949 N N . HIS A 1 126 ? 12.802 5.752 -17.196 1.00 89.00 126 HIS A N 1
ATOM 950 C CA . HIS A 1 126 ? 11.988 4.547 -17.007 1.00 89.00 126 HIS A CA 1
ATOM 951 C C . HIS A 1 126 ? 10.480 4.826 -16.881 1.00 89.00 126 HIS A C 1
ATOM 953 O O . HIS A 1 126 ? 9.691 3.886 -16.945 1.00 89.00 126 HIS A O 1
ATOM 959 N N . ARG A 1 127 ? 10.092 6.109 -16.818 1.00 89.38 127 ARG A N 1
ATOM 960 C CA . ARG A 1 127 ? 8.727 6.663 -16.828 1.00 89.38 127 ARG A CA 1
ATOM 961 C C . ARG A 1 127 ? 7.880 6.302 -15.615 1.00 89.38 127 ARG A C 1
ATOM 963 O O . ARG A 1 127 ? 7.577 7.178 -14.816 1.00 89.38 127 ARG A O 1
ATOM 970 N N . ASP A 1 128 ? 7.501 5.040 -15.496 1.00 91.12 128 ASP A N 1
ATOM 971 C CA . ASP A 1 128 ? 6.552 4.554 -14.499 1.00 91.12 128 ASP A CA 1
ATOM 972 C C . ASP A 1 128 ? 7.080 3.241 -13.903 1.00 91.12 128 ASP A C 1
ATOM 974 O O . ASP A 1 128 ? 7.296 2.292 -14.656 1.00 91.12 128 ASP A O 1
ATOM 978 N N . PRO A 1 129 ? 7.299 3.149 -12.580 1.00 91.94 129 PRO A N 1
ATOM 979 C CA . PRO A 1 129 ? 7.665 1.895 -11.919 1.00 91.94 129 PRO A CA 1
ATOM 980 C C . PRO A 1 129 ? 6.671 0.749 -12.169 1.00 91.94 129 PRO A C 1
ATOM 982 O O . PRO A 1 129 ? 7.083 -0.407 -12.215 1.00 91.94 129 PRO A O 1
ATOM 985 N N . HIS A 1 130 ? 5.391 1.060 -12.401 1.00 94.56 130 HIS A N 1
ATOM 986 C CA . HIS A 1 130 ? 4.347 0.080 -12.714 1.00 94.56 130 HIS A CA 1
ATOM 987 C C . HIS A 1 130 ? 4.213 -0.197 -14.216 1.00 94.56 130 HIS A C 1
ATOM 989 O O . HIS A 1 130 ? 3.540 -1.140 -14.610 1.00 94.56 130 HIS A O 1
ATOM 995 N N . ALA A 1 131 ? 4.851 0.594 -15.078 1.00 90.44 131 ALA A N 1
ATOM 996 C CA . ALA A 1 131 ? 4.813 0.428 -16.531 1.00 90.44 131 ALA A CA 1
ATOM 997 C C . ALA A 1 131 ? 6.181 0.751 -17.143 1.00 90.44 131 ALA A C 1
ATOM 999 O O . ALA A 1 131 ? 6.289 1.562 -18.068 1.00 90.44 131 ALA A O 1
ATOM 1000 N N . LEU A 1 132 ? 7.235 0.146 -16.578 1.00 83.81 132 LEU A N 1
ATOM 1001 C CA . LEU A 1 132 ? 8.626 0.427 -16.937 1.00 83.81 132 LEU A CA 1
ATOM 1002 C C . LEU A 1 132 ? 8.796 0.380 -18.454 1.00 83.81 132 LEU A C 1
ATOM 1004 O O . LEU A 1 132 ? 8.670 -0.695 -19.036 1.00 83.81 132 LEU A O 1
ATOM 1008 N N . ALA A 1 133 ? 9.073 1.557 -19.033 1.00 64.06 133 ALA A N 1
ATOM 1009 C CA . ALA A 1 133 ? 9.098 1.878 -20.463 1.00 64.06 133 ALA A CA 1
ATOM 1010 C C . ALA A 1 133 ? 8.891 0.662 -21.390 1.00 64.06 133 ALA A C 1
ATOM 1012 O O . ALA A 1 133 ? 9.841 -0.086 -21.641 1.00 64.06 133 ALA A O 1
ATOM 1013 N N . GLU A 1 134 ? 7.633 0.501 -21.823 1.00 56.78 134 GLU A N 1
ATOM 1014 C CA . GLU A 1 134 ? 7.079 -0.445 -22.815 1.00 56.78 134 GLU A CA 1
ATOM 1015 C C . GLU A 1 134 ? 8.105 -1.254 -23.627 1.00 56.78 134 GLU A C 1
ATOM 1017 O O . GLU A 1 134 ? 9.004 -0.678 -24.282 1.00 56.78 134 GLU A O 1
#

Foldseek 3Di:
DVVADDPCVPPDPCVFPVDPPHGDAPVVPDDQLDPPDGPVNQVQFADPVHRVFGFHAPPNALVSVCSPVVVLLVLLCPAPDPSVPDHPCVQQPTTPPRGDDPCVPCVVPPDDPVCCVVPVDPCVQLVDPSNRPD

Sequence (134 aa):
MQAHPSEHAGLDCKECHSEHGESTPCMECHESHAEGMNLQACLSCHKPHGPTEVKYDDSVPVDYCTCCHENEGSNLAKSSKAHHELGCVECHESEHKAATPCESCHDAKPHGTFMHEKYPNCVDCHRDPHALAE

pLDDT: mean 90.31, std 6.29, range [56.78, 96.5]

Secondary structure (DSSP, 8-state):
-TTS--GGGGS-GGGT-SSTT----GGGT---SSTT--HHHHHTT-BTTBTTS-B--TT--HHHHHTT-HHHHHHHHH--SGGGGS-HHHHS-SBTT----GGGT-TT-SS-HHHHHH---THHHH--TTS---

Radius of gyration: 19.66 Å; chains: 1; bounding box: 50×24×52 Å